Protein AF-A0A352MH77-F1 (afdb_monomer)

Nearest PDB structures (foldseek):
  7n5a-assembly1_B  TM=3.710E-01  e=5.367E+00  Arabidopsis thaliana
  8k7b-assembly1_B  TM=2.952E-01  e=7.601E+00  Homo sapiens

Solvent-accessible surface area (backbone atoms only — not comparable to full-atom values): 8631 Å² total; per-residue (Å²): 115,62,64,72,61,41,53,52,55,46,66,69,45,44,64,57,51,50,54,56,48,50,53,52,51,50,50,52,50,56,57,57,66,46,46,67,63,48,60,75,42,41,71,61,52,51,58,59,52,69,73,52,61,68,69,67,36,51,76,71,70,50,88,51,78,68,49,52,72,33,75,66,31,45,44,54,66,60,47,47,56,52,51,53,54,54,49,49,52,49,51,53,55,52,48,49,53,68,62,49,50,35,66,75,67,68,42,49,65,67,59,63,72,42,103,61,58,72,65,43,56,51,51,36,53,51,50,49,48,52,51,53,54,48,50,52,53,51,52,53,50,52,52,52,53,53,53,55,64,73,72,106

Foldseek 3Di:
DDVVLLVVLLVVCVVVLVVLLVVLLVQLLVLLVCLVVCLVCVVVVVVVVVPDDPVVCVVVVNPDPVCCNQLVNSCCVRSVVCCVVSLVVSLVVSLCCLPCVCVVVVCPVVVVPPPDDPVRSVVSSVVSSVVSSVVSVVSSVVSNVVSSVVSD

Radius of gyration: 21.6 Å; Cα contacts (8 Å, |Δi|>4): 80; chains: 1; bounding box: 46×33×57 Å

Mean predicted aligned error: 9.14 Å

pLDDT: mean 79.32, std 10.33, range [53.94, 92.88]

Secondary structure (DSSP, 8-state):
--HHHHHHHHHHHHHHHHHHHHHHHHHHHHHHHTHHHHHHTHHHHHHHHTTS-HHHHHHTT---HHHHHSHHHHHHHHHHHHHHHHHHHHHHHHHHHHHHHHHHTT-HHHHHTSS--HHHHHHHHHHHHHHHHHHHHHHHHHHHHHHHHHH-

Sequence (152 aa):
MNNNLFAREFRRNTLSLIVWTIILTFLIAATMSVYPTFLGNQSKIMGMLSLIPKEALQFKGISNFSDLLSVLGFYAVNNIIYMLVIGSVYSIVLSSNILLKEEYNKTAEYLLTRPVTRSEIFLSKLAVIAINVFILNLITTIVGFIFIELVK

Structure (mmCIF, N/CA/C/O backbone):
data_AF-A0A352MH77-F1
#
_entry.id   AF-A0A352MH77-F1
#
loop_
_atom_site.group_PDB
_atom_site.id
_atom_site.type_symbol
_atom_site.label_atom_id
_atom_site.label_alt_id
_atom_site.label_comp_id
_atom_site.label_asym_id
_atom_site.label_entity_id
_atom_site.label_seq_id
_atom_site.pdbx_PDB_ins_code
_atom_site.Cartn_x
_atom_site.Cartn_y
_atom_site.Cartn_z
_atom_site.occupancy
_atom_site.B_iso_or_equiv
_atom_site.auth_seq_id
_atom_site.auth_comp_id
_atom_site.auth_asym_id
_atom_site.auth_atom_id
_atom_site.pdbx_PDB_model_num
ATOM 1 N N . MET A 1 1 ? -20.921 -1.023 13.091 1.00 61.25 1 MET A N 1
ATOM 2 C CA . MET A 1 1 ? -19.535 -0.518 12.885 1.00 61.25 1 MET A CA 1
ATOM 3 C C . MET A 1 1 ? -19.435 0.886 13.465 1.00 61.25 1 MET A C 1
ATOM 5 O O . MET A 1 1 ? -20.173 1.765 13.042 1.00 61.25 1 MET A O 1
ATOM 9 N N . ASN A 1 2 ? -18.586 1.100 14.472 1.00 71.94 2 ASN A N 1
ATOM 10 C CA . ASN A 1 2 ? -18.502 2.390 15.1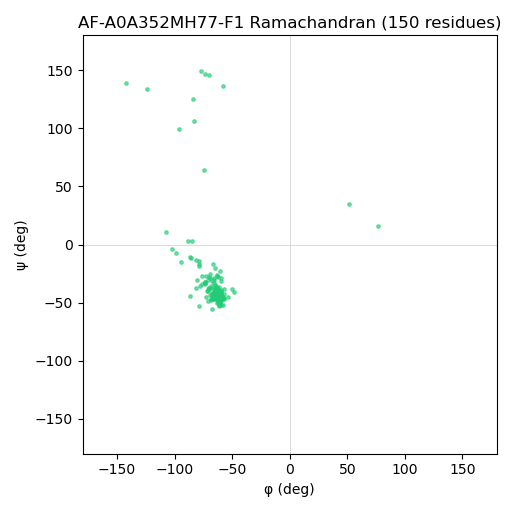61 1.00 71.94 2 ASN A CA 1
ATOM 11 C C . ASN A 1 2 ? -17.606 3.378 14.387 1.00 71.94 2 ASN A C 1
ATOM 13 O O . ASN A 1 2 ? -16.379 3.256 14.402 1.00 71.94 2 ASN A O 1
ATOM 17 N N . ASN A 1 3 ? -18.217 4.370 13.733 1.00 74.75 3 ASN A N 1
ATOM 18 C CA . ASN A 1 3 ? -17.525 5.337 12.868 1.00 74.75 3 ASN A CA 1
ATOM 19 C C . ASN A 1 3 ? -16.448 6.154 13.600 1.00 74.75 3 ASN A C 1
ATOM 21 O O . ASN A 1 3 ? -15.422 6.486 13.009 1.00 74.75 3 ASN A O 1
ATOM 25 N N . ASN A 1 4 ? -16.632 6.433 14.894 1.00 80.38 4 ASN A N 1
ATOM 26 C CA . ASN A 1 4 ? -15.655 7.195 15.677 1.00 80.38 4 ASN A CA 1
ATOM 27 C C . ASN A 1 4 ? -14.365 6.405 15.930 1.00 80.38 4 ASN A C 1
ATOM 29 O O . ASN A 1 4 ? -13.276 6.977 15.904 1.00 80.38 4 ASN A O 1
ATOM 33 N N . LEU A 1 5 ? -14.479 5.092 16.154 1.00 78.50 5 LEU A N 1
ATOM 34 C CA . LEU A 1 5 ? -13.320 4.215 16.327 1.00 78.50 5 LEU A CA 1
ATOM 35 C C . LEU A 1 5 ? -12.562 4.080 15.001 1.00 78.50 5 LEU A C 1
ATOM 37 O O . LEU A 1 5 ? -11.351 4.283 14.956 1.00 78.50 5 LEU A O 1
ATOM 41 N N . PHE A 1 6 ? -13.302 3.840 13.916 1.00 80.06 6 PHE A N 1
ATOM 42 C CA . PHE A 1 6 ? -12.754 3.732 12.567 1.00 80.06 6 PHE A CA 1
ATOM 43 C C . PHE A 1 6 ? -11.991 4.999 12.145 1.00 80.06 6 PHE A C 1
ATOM 45 O O . PHE A 1 6 ? -10.825 4.926 11.759 1.00 80.06 6 PHE A O 1
ATOM 52 N N . ALA A 1 7 ? -12.611 6.177 12.273 1.00 78.19 7 ALA A N 1
ATOM 53 C CA . ALA A 1 7 ? -11.998 7.441 11.871 1.00 78.19 7 ALA A CA 1
ATOM 54 C C . ALA A 1 7 ? -10.746 7.778 12.696 1.00 78.19 7 ALA A C 1
ATOM 56 O O . ALA A 1 7 ? -9.782 8.332 12.163 1.00 78.19 7 ALA A O 1
ATOM 57 N N . ARG A 1 8 ? -10.741 7.435 13.991 1.00 82.69 8 ARG A N 1
ATOM 58 C CA . ARG A 1 8 ? -9.588 7.646 14.873 1.00 82.69 8 ARG A CA 1
ATOM 59 C C . ARG A 1 8 ? -8.407 6.765 14.478 1.00 82.69 8 ARG A C 1
ATOM 61 O O . ARG A 1 8 ? -7.289 7.270 14.395 1.00 82.69 8 ARG A O 1
ATOM 68 N N . GLU A 1 9 ? -8.648 5.479 14.235 1.00 81.31 9 GLU A N 1
ATOM 69 C CA . GLU A 1 9 ? -7.600 4.548 13.804 1.00 81.31 9 GLU A CA 1
ATOM 70 C C . GLU A 1 9 ? -7.057 4.924 12.424 1.00 81.31 9 GLU A C 1
ATOM 72 O O . GLU A 1 9 ? -5.843 4.984 12.231 1.00 81.31 9 GLU A O 1
ATOM 77 N N . PHE A 1 10 ? -7.941 5.293 11.493 1.00 80.69 10 PHE A N 1
ATOM 78 C CA . PHE A 1 10 ? -7.538 5.715 10.157 1.00 80.69 10 PHE A CA 1
ATOM 79 C C . PHE A 1 10 ? -6.649 6.967 10.194 1.00 80.69 10 PHE A C 1
ATOM 81 O O . PHE A 1 10 ? -5.526 6.928 9.697 1.00 80.69 10 PHE A O 1
ATOM 88 N N . ARG A 1 11 ? -7.080 8.050 10.866 1.00 82.56 11 ARG A N 1
ATOM 89 C CA . ARG A 1 11 ? -6.298 9.304 10.983 1.00 82.56 11 ARG A CA 1
ATOM 90 C C . ARG A 1 11 ? -4.942 9.125 11.654 1.00 82.56 11 ARG A C 1
ATOM 92 O O . ARG A 1 11 ? -4.029 9.898 11.400 1.00 82.56 11 ARG A O 1
ATOM 99 N N . ARG A 1 12 ? -4.808 8.150 12.547 1.00 82.31 12 ARG A N 1
ATOM 100 C CA . ARG A 1 12 ? -3.540 7.897 13.234 1.00 82.31 12 ARG A CA 1
ATOM 101 C C . ARG A 1 12 ? -2.534 7.185 12.330 1.00 82.31 12 ARG A C 1
ATOM 103 O O . ARG A 1 12 ? -1.332 7.355 12.515 1.00 82.31 12 ARG A O 1
ATOM 110 N N . ASN A 1 13 ? -3.023 6.423 11.356 1.00 84.69 13 ASN A N 1
ATOM 111 C CA . ASN A 1 13 ? -2.195 5.626 10.460 1.00 84.69 13 ASN A CA 1
ATOM 112 C C . ASN A 1 13 ? -1.958 6.307 9.099 1.00 84.69 13 ASN A C 1
ATOM 114 O O . ASN A 1 13 ? -1.098 5.848 8.347 1.00 84.69 13 ASN A O 1
ATOM 118 N N . THR A 1 14 ? -2.623 7.434 8.807 1.00 81.31 14 THR A N 1
ATOM 119 C CA . THR A 1 14 ? -2.418 8.208 7.566 1.00 81.31 14 THR A CA 1
ATOM 120 C C . THR A 1 14 ? -0.987 8.708 7.404 1.00 81.31 14 THR A C 1
ATOM 122 O O . THR A 1 14 ? -0.454 8.623 6.305 1.00 81.31 14 THR A O 1
ATOM 125 N N . LEU A 1 15 ? -0.329 9.181 8.471 1.00 84.25 15 LEU A N 1
ATOM 126 C CA . LEU A 1 15 ? 1.075 9.613 8.388 1.00 84.25 15 LEU A CA 1
ATOM 127 C C . LEU A 1 15 ? 1.994 8.464 7.974 1.00 84.25 15 LEU A C 1
ATOM 129 O O . LEU A 1 15 ? 2.868 8.644 7.131 1.00 84.25 15 LEU A O 1
ATOM 133 N N . SER A 1 16 ? 1.761 7.270 8.525 1.00 87.75 16 SER A N 1
ATOM 134 C CA . SER A 1 16 ? 2.500 6.079 8.115 1.00 87.75 16 SER A CA 1
ATOM 135 C C . SER A 1 16 ? 2.229 5.769 6.643 1.00 87.75 16 SER A C 1
ATOM 137 O O . SER A 1 16 ? 3.178 5.647 5.876 1.00 87.75 16 SER A O 1
ATOM 139 N N . LEU A 1 17 ? 0.958 5.734 6.222 1.00 87.75 17 LEU A N 1
ATOM 140 C CA . LEU A 1 17 ? 0.588 5.500 4.823 1.00 87.75 17 LEU A CA 1
ATOM 141 C C . LEU A 1 17 ? 1.291 6.478 3.873 1.00 87.75 17 LEU A C 1
ATOM 143 O O . LEU A 1 17 ? 1.843 6.040 2.867 1.00 87.75 17 LEU A O 1
ATOM 147 N N . ILE A 1 18 ? 1.325 7.772 4.200 1.00 89.19 18 ILE A N 1
ATOM 148 C CA . ILE A 1 18 ? 1.982 8.802 3.383 1.00 89.19 18 ILE A CA 1
ATOM 149 C C . ILE A 1 18 ? 3.475 8.502 3.229 1.00 89.19 18 ILE A C 1
ATOM 151 O O . ILE A 1 18 ? 3.971 8.474 2.106 1.00 89.19 18 ILE A O 1
ATOM 155 N N . VAL A 1 19 ? 4.181 8.220 4.328 1.00 91.50 19 VAL A N 1
ATOM 156 C CA . VAL A 1 19 ? 5.621 7.913 4.289 1.00 91.50 19 VAL A CA 1
ATOM 157 C C . VAL A 1 19 ? 5.899 6.689 3.414 1.00 91.50 19 VAL A C 1
ATOM 159 O O . VAL A 1 19 ? 6.741 6.752 2.520 1.00 91.50 19 VAL A O 1
ATOM 162 N N . TRP A 1 20 ? 5.158 5.596 3.610 1.00 90.81 20 TRP A N 1
ATOM 163 C CA . TRP A 1 20 ? 5.332 4.374 2.816 1.00 90.81 20 TRP A CA 1
ATOM 164 C C . TRP A 1 20 ? 4.997 4.581 1.336 1.00 90.81 20 TRP A C 1
ATOM 166 O O . TRP A 1 20 ? 5.697 4.069 0.463 1.00 90.81 20 TRP A O 1
ATOM 176 N N . THR A 1 21 ? 3.974 5.383 1.046 1.00 89.25 21 THR A N 1
ATOM 177 C CA . THR A 1 21 ? 3.585 5.730 -0.325 1.00 89.25 21 THR A CA 1
ATOM 178 C C . THR A 1 21 ? 4.662 6.565 -1.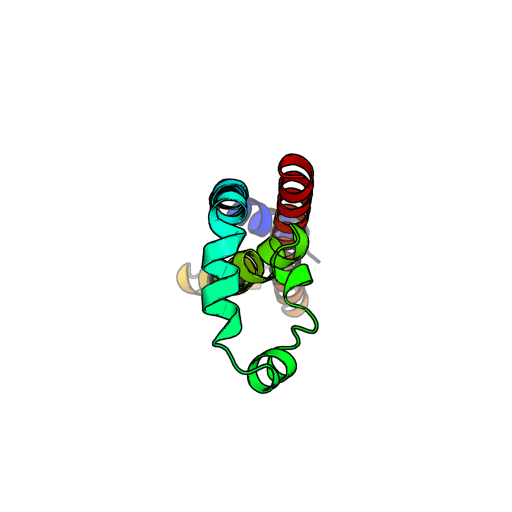017 1.00 89.25 21 THR A C 1
ATOM 180 O O . THR A 1 21 ? 4.982 6.302 -2.176 1.00 89.25 21 THR A O 1
ATOM 183 N N . ILE A 1 22 ? 5.264 7.533 -0.317 1.00 92.06 22 ILE A N 1
ATOM 184 C CA . ILE A 1 22 ? 6.365 8.352 -0.845 1.00 92.06 22 ILE A CA 1
ATOM 185 C C . ILE A 1 22 ? 7.579 7.475 -1.164 1.00 92.06 22 ILE A C 1
ATOM 187 O O . ILE A 1 22 ? 8.142 7.597 -2.248 1.00 92.06 22 ILE A O 1
ATOM 191 N N . ILE A 1 23 ? 7.950 6.560 -0.262 1.00 91.75 23 ILE A N 1
ATOM 192 C CA . ILE A 1 23 ? 9.082 5.642 -0.467 1.00 91.75 23 ILE A CA 1
ATOM 193 C C . ILE A 1 23 ? 8.857 4.767 -1.706 1.00 91.75 23 ILE A C 1
ATOM 195 O O . ILE A 1 23 ? 9.739 4.663 -2.557 1.00 91.75 23 ILE A O 1
ATOM 199 N N . LEU A 1 24 ? 7.669 4.168 -1.840 1.00 89.00 24 LEU A N 1
ATOM 200 C CA . LEU A 1 24 ? 7.326 3.340 -3.000 1.00 89.00 24 LEU A CA 1
ATOM 201 C C . LEU A 1 24 ? 7.315 4.147 -4.300 1.00 89.00 24 LEU A C 1
ATOM 203 O O . LEU A 1 24 ? 7.868 3.705 -5.302 1.00 89.00 24 LEU A O 1
ATOM 207 N N . THR A 1 25 ? 6.740 5.347 -4.272 1.00 88.88 25 THR A N 1
ATOM 208 C CA . THR A 1 25 ? 6.710 6.255 -5.427 1.00 88.88 25 THR A CA 1
ATOM 209 C C . THR A 1 25 ? 8.120 6.627 -5.871 1.00 88.88 25 THR A C 1
ATOM 211 O O . THR A 1 25 ? 8.427 6.578 -7.060 1.00 88.88 25 THR A O 1
ATOM 214 N N . PHE A 1 26 ? 8.999 6.945 -4.920 1.00 90.50 26 PHE A N 1
ATOM 215 C CA . PHE A 1 26 ? 10.395 7.260 -5.197 1.00 90.50 26 PHE A CA 1
ATOM 216 C C . PHE A 1 26 ? 11.141 6.076 -5.825 1.00 90.50 26 PHE A C 1
ATOM 218 O O . PHE A 1 26 ? 11.879 6.262 -6.789 1.00 90.50 26 PHE A O 1
ATOM 225 N N . LEU A 1 27 ? 10.922 4.852 -5.336 1.00 88.69 27 LEU A N 1
ATOM 226 C CA . LEU A 1 27 ? 11.534 3.651 -5.912 1.00 88.69 27 LEU A CA 1
ATOM 227 C C . LEU A 1 27 ? 11.034 3.362 -7.333 1.00 88.69 27 LEU A C 1
ATOM 229 O O . LEU A 1 27 ? 11.838 3.038 -8.210 1.00 88.69 27 LEU A O 1
ATOM 233 N N . ILE A 1 28 ? 9.733 3.532 -7.587 1.00 86.62 28 ILE A N 1
ATOM 234 C CA . ILE A 1 28 ? 9.169 3.402 -8.938 1.00 86.62 28 ILE A CA 1
ATOM 235 C C . ILE A 1 28 ? 9.810 4.432 -9.875 1.00 86.62 28 ILE A C 1
ATOM 237 O O . ILE A 1 28 ? 10.277 4.076 -10.956 1.00 86.62 28 ILE A O 1
ATOM 241 N N . ALA A 1 29 ? 9.911 5.687 -9.437 1.00 86.62 29 ALA A N 1
ATOM 242 C CA . ALA A 1 29 ? 10.540 6.753 -10.210 1.00 86.62 29 ALA A CA 1
ATOM 243 C C . ALA A 1 29 ? 12.020 6.461 -10.511 1.00 86.62 29 ALA A C 1
ATOM 245 O O . ALA A 1 29 ? 12.464 6.582 -11.652 1.00 86.62 29 ALA A O 1
ATOM 246 N N . ALA A 1 30 ? 12.782 6.039 -9.498 1.00 86.69 30 ALA A N 1
ATOM 247 C CA . ALA A 1 30 ? 14.204 5.746 -9.628 1.00 86.69 30 ALA A CA 1
ATOM 248 C C . ALA A 1 30 ? 14.463 4.596 -10.610 1.00 86.69 30 ALA A C 1
ATOM 250 O O . ALA A 1 30 ? 15.339 4.703 -11.464 1.00 86.69 30 ALA A O 1
ATOM 251 N N . THR A 1 31 ? 13.681 3.515 -10.533 1.00 83.31 31 THR A N 1
ATOM 252 C CA . THR A 1 31 ? 13.828 2.373 -11.450 1.00 83.31 31 THR A CA 1
ATOM 253 C C . THR A 1 31 ? 13.436 2.740 -12.879 1.00 83.31 31 THR A C 1
ATOM 255 O O . THR A 1 31 ? 14.155 2.396 -13.816 1.00 83.31 31 THR A O 1
ATOM 258 N N . MET A 1 32 ? 1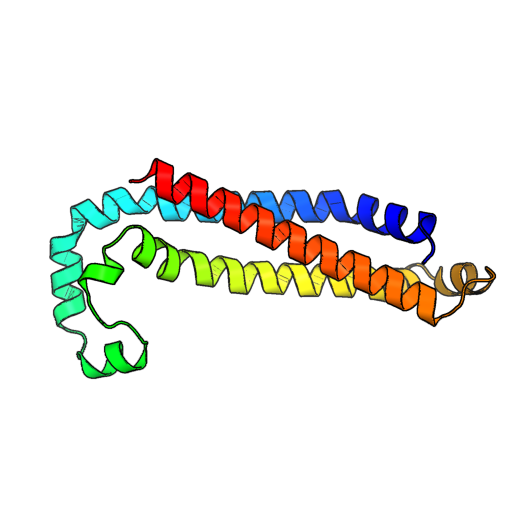2.346 3.489 -13.061 1.00 82.19 32 MET A N 1
ATOM 259 C CA . MET A 1 32 ? 11.900 3.964 -14.375 1.00 82.19 32 MET A CA 1
ATOM 260 C C . MET A 1 32 ? 12.891 4.953 -15.003 1.00 82.19 32 MET A C 1
ATOM 262 O O . MET A 1 32 ? 13.115 4.908 -16.208 1.00 82.19 32 MET A O 1
ATOM 266 N N . SER A 1 33 ? 13.581 5.773 -14.205 1.00 83.62 33 SER A N 1
ATOM 267 C CA . SER A 1 33 ? 14.639 6.666 -14.699 1.00 83.62 33 SER A CA 1
ATOM 268 C C . SER A 1 33 ? 15.856 5.925 -15.272 1.00 83.62 33 SER A C 1
ATOM 270 O O . SER A 1 33 ? 16.628 6.524 -16.018 1.00 83.62 33 SER A O 1
ATOM 272 N N . VAL A 1 34 ? 16.053 4.647 -14.930 1.00 81.62 34 VAL A N 1
ATOM 273 C CA . VAL A 1 34 ? 17.134 3.800 -15.471 1.00 81.62 34 VAL A CA 1
ATOM 274 C C . VAL A 1 34 ? 16.724 3.147 -16.801 1.00 81.62 34 VAL A C 1
ATOM 276 O O . VAL A 1 34 ? 17.561 2.634 -17.538 1.00 81.62 34 VAL A O 1
ATOM 279 N N . TYR A 1 35 ? 15.448 3.200 -17.178 1.00 79.88 35 TYR A N 1
ATOM 280 C CA . TYR A 1 35 ? 14.979 2.603 -18.427 1.00 79.88 35 TYR A CA 1
ATOM 281 C C . TYR A 1 35 ? 15.651 3.169 -19.703 1.00 79.88 35 TYR A C 1
ATOM 283 O O . TYR A 1 35 ? 16.061 2.375 -20.553 1.00 79.88 35 TYR A O 1
ATOM 291 N N . PRO A 1 36 ? 15.876 4.492 -19.862 1.00 76.44 36 PRO A N 1
ATOM 292 C CA . PRO A 1 36 ? 16.545 5.030 -21.052 1.00 76.44 36 PRO A CA 1
ATOM 293 C C . PRO A 1 36 ? 17.990 4.535 -21.210 1.00 76.44 36 PRO A C 1
ATOM 295 O O . PRO A 1 36 ? 18.443 4.244 -22.319 1.00 76.44 36 PRO A O 1
ATOM 298 N N . THR A 1 37 ? 18.725 4.387 -20.102 1.00 77.62 37 THR A N 1
ATOM 299 C CA . THR A 1 37 ? 20.093 3.843 -20.124 1.00 77.62 37 THR A CA 1
ATOM 300 C C . THR A 1 37 ? 20.105 2.339 -20.396 1.00 77.62 37 THR A C 1
ATOM 302 O O . THR A 1 37 ? 21.066 1.828 -20.979 1.00 77.62 37 THR A O 1
ATOM 305 N N . PHE A 1 38 ? 19.030 1.633 -20.037 1.00 73.69 38 PHE A N 1
ATOM 306 C CA . PHE A 1 38 ? 18.819 0.231 -20.385 1.00 73.69 38 PHE A CA 1
ATOM 307 C C . PHE A 1 38 ? 18.602 0.046 -21.896 1.00 73.69 38 PHE A C 1
ATOM 309 O O . PHE A 1 38 ? 19.263 -0.800 -22.500 1.00 73.69 38 PHE A O 1
ATOM 316 N N . LEU A 1 39 ? 17.781 0.894 -22.532 1.00 73.25 39 LEU A N 1
ATOM 317 C CA . LEU A 1 39 ? 17.602 0.901 -23.992 1.00 73.25 39 LEU A CA 1
ATOM 318 C C . LEU A 1 39 ? 18.909 1.200 -24.741 1.00 73.25 39 LEU A C 1
ATOM 320 O O . LEU A 1 39 ? 19.251 0.498 -25.691 1.00 73.25 39 LEU A O 1
ATOM 324 N N . GLY A 1 40 ? 19.698 2.174 -24.275 1.00 71.62 40 GLY A N 1
ATOM 325 C CA . GLY A 1 40 ? 20.998 2.499 -24.879 1.00 71.62 40 GLY A CA 1
ATOM 326 C C . GLY A 1 40 ? 22.015 1.345 -24.858 1.00 71.62 40 GLY A C 1
ATOM 327 O O . GLY A 1 40 ? 22.919 1.301 -25.689 1.00 71.62 40 GLY A O 1
ATOM 328 N N . ASN A 1 41 ? 21.855 0.382 -23.944 1.00 73.62 41 ASN A N 1
ATOM 329 C CA . ASN A 1 41 ? 22.718 -0.796 -23.804 1.00 73.62 41 ASN A CA 1
ATOM 330 C C . ASN A 1 41 ? 22.060 -2.105 -24.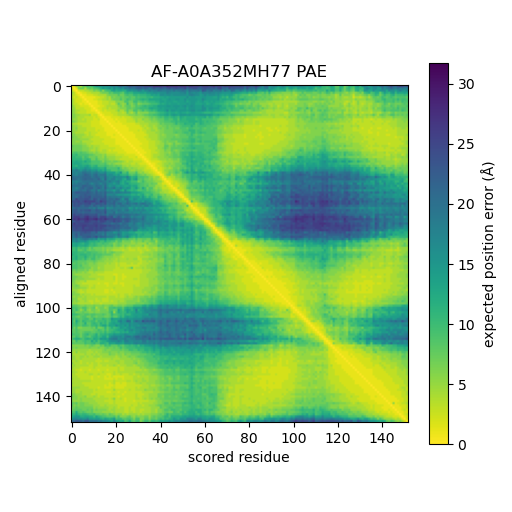278 1.00 73.62 41 ASN A C 1
ATOM 332 O O . ASN A 1 41 ? 22.610 -3.188 -24.044 1.00 73.62 41 ASN A O 1
ATOM 336 N N . GLN A 1 42 ? 20.912 -2.026 -24.957 1.00 67.69 42 GLN A N 1
ATOM 337 C CA . GLN A 1 42 ? 20.104 -3.175 -25.376 1.00 67.69 42 GLN A CA 1
ATOM 338 C C . GLN A 1 42 ? 20.915 -4.253 -26.112 1.00 67.69 42 GLN A C 1
ATOM 340 O O . GLN A 1 42 ? 20.705 -5.441 -25.878 1.00 67.69 42 GLN A O 1
ATOM 345 N N . SER A 1 43 ? 21.876 -3.865 -26.955 1.00 63.34 43 SER A N 1
ATOM 346 C CA . SER A 1 43 ? 22.717 -4.796 -27.723 1.00 63.34 43 SER A CA 1
ATOM 347 C C . SER A 1 43 ? 23.621 -5.669 -26.842 1.00 63.34 43 SER A C 1
ATOM 349 O O . SER A 1 43 ? 23.744 -6.870 -27.080 1.00 63.34 43 SER A O 1
ATOM 351 N N . LYS A 1 44 ? 24.207 -5.102 -25.780 1.00 66.62 44 LYS A N 1
ATOM 352 C CA . LYS A 1 44 ? 25.027 -5.849 -24.809 1.00 66.62 44 LYS A CA 1
ATOM 353 C C . LYS A 1 44 ? 24.167 -6.761 -23.938 1.00 66.62 44 LYS A C 1
ATOM 355 O O . LYS A 1 44 ? 24.545 -7.902 -23.680 1.00 66.62 44 LYS A O 1
ATOM 360 N N . ILE A 1 45 ? 22.995 -6.274 -23.529 1.00 67.00 45 ILE A N 1
ATOM 361 C CA . ILE A 1 45 ? 22.045 -7.026 -22.702 1.00 67.00 45 ILE A CA 1
ATOM 362 C C . ILE A 1 45 ? 21.484 -8.219 -23.481 1.00 67.00 45 ILE A C 1
ATOM 364 O O . ILE A 1 45 ? 21.483 -9.328 -22.956 1.00 67.00 45 ILE A O 1
ATOM 368 N N . MET A 1 46 ? 21.088 -8.032 -24.746 1.00 64.94 46 MET A N 1
ATOM 369 C CA . MET A 1 46 ? 20.674 -9.132 -25.626 1.00 64.94 46 MET A CA 1
ATOM 370 C C . MET A 1 46 ? 21.791 -10.166 -25.817 1.00 64.94 46 MET A C 1
ATOM 372 O O . MET A 1 46 ? 21.513 -11.363 -25.787 1.00 64.94 46 MET A O 1
ATOM 376 N N . GLY A 1 47 ? 23.050 -9.728 -25.942 1.00 66.19 47 GLY A N 1
ATOM 377 C CA . GLY A 1 47 ? 24.207 -10.626 -26.004 1.00 66.19 47 GLY A CA 1
ATOM 378 C C . GLY A 1 47 ? 24.339 -11.512 -24.760 1.00 66.19 47 GLY A C 1
ATOM 379 O O . GLY A 1 47 ? 24.498 -12.722 -24.884 1.00 66.19 47 GLY A O 1
ATOM 380 N N . MET A 1 48 ? 24.181 -10.949 -23.560 1.00 64.88 48 MET A N 1
ATOM 381 C CA . MET A 1 48 ? 24.207 -11.724 -22.310 1.00 64.88 48 MET A CA 1
ATOM 382 C C . MET A 1 48 ? 22.979 -12.629 -22.147 1.00 64.88 48 MET A C 1
ATOM 384 O O . MET A 1 48 ? 23.101 -13.761 -21.688 1.00 64.88 48 MET A O 1
ATOM 388 N N . LEU A 1 49 ? 21.797 -12.152 -22.543 1.00 64.12 49 LEU A N 1
ATOM 389 C CA . LEU A 1 49 ? 20.550 -12.915 -22.462 1.00 64.12 49 LEU A CA 1
ATOM 390 C C . LEU A 1 49 ? 20.521 -14.091 -23.448 1.00 64.12 49 LEU A C 1
ATOM 392 O O . LEU A 1 49 ? 19.916 -15.114 -23.143 1.00 64.12 49 LEU A O 1
ATOM 396 N N . SER A 1 50 ? 21.222 -13.991 -24.581 1.00 64.62 50 SER A N 1
ATOM 397 C CA . SER A 1 50 ? 21.359 -15.087 -25.550 1.00 64.62 50 SER A CA 1
ATOM 398 C C . SER A 1 50 ? 22.150 -16.295 -25.027 1.00 64.62 50 SER A C 1
ATOM 400 O O . SER A 1 50 ? 22.034 -17.383 -25.584 1.00 64.62 50 SER A O 1
ATOM 402 N N . LEU A 1 51 ? 22.906 -16.125 -23.933 1.00 67.62 51 LEU A N 1
ATOM 403 C CA . LEU A 1 51 ? 23.607 -17.209 -23.235 1.00 67.62 51 LEU A CA 1
ATOM 404 C C . LEU A 1 51 ? 22.688 -17.985 -22.276 1.00 67.62 51 LEU A C 1
ATOM 406 O O . LEU A 1 51 ? 23.071 -19.049 -21.793 1.00 67.62 51 LEU A O 1
ATOM 410 N N . ILE A 1 52 ? 21.494 -17.460 -21.974 1.00 67.12 52 ILE A N 1
ATOM 411 C CA . ILE A 1 52 ? 20.527 -18.116 -21.093 1.00 67.12 52 ILE A CA 1
ATOM 412 C C . ILE A 1 52 ? 19.719 -19.132 -21.921 1.00 67.12 52 ILE A C 1
ATOM 414 O O . ILE A 1 52 ? 19.104 -18.742 -22.918 1.00 67.12 52 ILE A O 1
ATOM 418 N N . PRO A 1 53 ? 19.673 -20.419 -21.519 1.00 66.19 53 PRO A N 1
ATOM 419 C CA . PRO A 1 53 ? 18.893 -21.437 -22.216 1.00 66.19 53 PRO A CA 1
ATOM 420 C C . PRO A 1 53 ? 17.414 -21.049 -22.282 1.00 66.19 53 PRO A C 1
ATOM 422 O O . PRO A 1 53 ? 16.824 -20.605 -21.290 1.00 66.19 53 PRO A O 1
ATOM 425 N N . LYS A 1 54 ? 16.794 -21.233 -23.450 1.00 63.81 54 LYS A N 1
ATOM 426 C CA . LYS A 1 54 ? 15.391 -20.857 -23.689 1.00 63.81 54 LYS A CA 1
ATOM 427 C C . LYS A 1 54 ? 14.434 -21.635 -22.778 1.00 63.81 54 LYS A C 1
ATOM 429 O O . LYS A 1 54 ? 13.389 -21.109 -22.403 1.00 63.81 54 LYS A O 1
ATOM 434 N N . GLU A 1 55 ? 14.817 -22.841 -22.363 1.00 61.09 55 GLU A N 1
ATOM 435 C CA . GLU A 1 55 ? 14.037 -23.715 -21.483 1.00 61.09 55 GLU A CA 1
ATOM 436 C C . GLU A 1 55 ? 13.879 -23.123 -20.071 1.00 61.09 55 GLU A C 1
ATOM 438 O O . GLU A 1 55 ? 12.801 -23.187 -19.480 1.00 61.09 55 GLU A O 1
ATOM 443 N N . ALA A 1 56 ? 14.921 -22.469 -19.546 1.00 63.31 56 ALA A N 1
ATOM 444 C CA . ALA A 1 56 ? 14.879 -21.830 -18.227 1.00 63.31 56 ALA A CA 1
ATOM 445 C C . ALA A 1 56 ? 13.978 -20.580 -18.206 1.00 63.31 56 ALA A C 1
ATOM 447 O O . ALA A 1 56 ? 13.402 -20.229 -17.175 1.00 63.31 56 ALA A O 1
ATOM 448 N N . LEU A 1 57 ? 13.837 -19.908 -19.349 1.00 59.97 57 LEU A N 1
ATOM 449 C CA . LEU A 1 57 ? 13.026 -18.697 -19.500 1.00 59.97 57 LEU A CA 1
ATOM 450 C C . LEU A 1 57 ? 11.541 -19.012 -19.674 1.00 59.97 57 LEU A C 1
ATOM 452 O O . LEU A 1 57 ? 10.699 -18.326 -19.090 1.00 59.97 57 LEU A O 1
ATOM 456 N N . GLN A 1 58 ? 11.224 -20.092 -20.393 1.00 60.75 58 GLN A N 1
ATOM 457 C CA . GLN A 1 58 ? 9.856 -20.599 -20.501 1.00 60.75 58 GLN A CA 1
ATOM 458 C C . GLN A 1 58 ? 9.313 -21.055 -19.142 1.00 60.75 58 GLN A C 1
ATOM 460 O O . GLN A 1 58 ? 8.163 -20.768 -18.821 1.00 60.75 58 GLN A O 1
ATOM 465 N N . PHE A 1 59 ? 10.154 -21.658 -18.292 1.00 59.31 59 PHE A N 1
ATOM 466 C CA . PHE A 1 59 ? 9.775 -22.006 -16.917 1.00 59.31 59 PHE A CA 1
ATOM 467 C C . PHE A 1 59 ? 9.442 -20.773 -16.055 1.00 59.31 59 PHE A C 1
ATOM 469 O O . PHE A 1 59 ? 8.633 -20.847 -15.134 1.00 59.31 59 PHE A O 1
ATOM 476 N N . LYS A 1 60 ? 10.032 -19.614 -16.377 1.00 58.38 60 LYS A N 1
ATOM 477 C CA . LYS A 1 60 ? 9.778 -18.329 -15.710 1.00 58.38 60 LYS A CA 1
ATOM 478 C C . LYS A 1 60 ? 8.607 -17.541 -16.325 1.00 58.38 60 LYS A C 1
ATOM 480 O O . LYS A 1 60 ? 8.345 -16.424 -15.886 1.00 58.38 60 LYS A O 1
ATOM 485 N N . GLY A 1 61 ? 7.922 -18.100 -17.330 1.00 58.84 61 GLY A N 1
ATOM 486 C CA . GLY A 1 61 ? 6.776 -17.478 -18.004 1.00 58.84 61 GLY A CA 1
ATOM 487 C C . GLY A 1 61 ? 7.135 -16.366 -18.995 1.00 58.84 61 GLY A C 1
ATOM 488 O O . GLY A 1 61 ? 6.268 -15.583 -19.370 1.00 58.84 61 GLY A O 1
ATOM 489 N N . ILE A 1 62 ? 8.400 -16.269 -19.417 1.00 60.78 62 ILE A N 1
ATOM 490 C CA . ILE A 1 62 ? 8.865 -15.244 -20.358 1.00 60.78 62 ILE A CA 1
ATOM 491 C C . ILE A 1 62 ? 8.863 -15.859 -21.760 1.00 60.78 62 ILE A C 1
ATOM 493 O O . ILE A 1 62 ? 9.774 -16.601 -22.125 1.00 60.78 62 ILE A O 1
ATOM 497 N N . SER A 1 63 ? 7.819 -15.576 -22.540 1.00 55.59 63 SER A N 1
ATOM 498 C CA . SER A 1 63 ? 7.620 -16.133 -23.885 1.00 55.59 63 SER A CA 1
ATOM 499 C C . SER A 1 63 ? 8.545 -15.525 -24.943 1.00 55.59 63 SER A C 1
ATOM 501 O O . SER A 1 63 ? 8.976 -16.250 -25.835 1.00 55.59 63 SER A O 1
ATOM 503 N N . ASN A 1 64 ? 8.902 -14.236 -24.838 1.00 56.19 64 ASN A N 1
ATOM 504 C CA . ASN A 1 64 ? 9.782 -13.556 -25.795 1.00 56.19 64 ASN A CA 1
ATOM 505 C C . ASN A 1 64 ? 10.741 -12.563 -25.116 1.00 56.19 64 ASN A C 1
ATOM 507 O O . ASN A 1 64 ? 10.348 -11.777 -24.256 1.00 56.19 64 ASN A O 1
ATOM 511 N N . PHE A 1 65 ? 11.999 -12.524 -25.569 1.00 54.44 65 PHE A N 1
ATOM 512 C CA . PHE A 1 65 ? 12.993 -11.528 -25.132 1.00 54.44 65 PHE A CA 1
ATOM 513 C C . PHE A 1 65 ?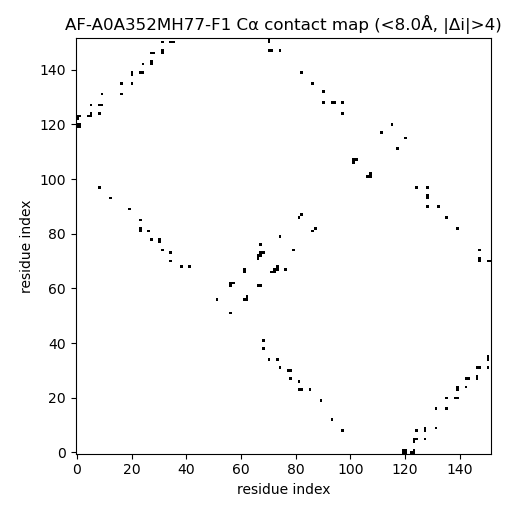 12.613 -10.084 -25.493 1.00 54.44 65 PHE A C 1
ATOM 515 O O . PHE A 1 65 ? 13.023 -9.149 -24.810 1.00 54.44 65 PHE A O 1
ATOM 522 N N . SER A 1 66 ? 11.821 -9.898 -26.551 1.00 53.94 66 SER A N 1
ATOM 523 C CA . SER A 1 66 ? 11.287 -8.596 -26.959 1.00 53.94 66 SER A CA 1
ATOM 524 C C . SER A 1 66 ? 10.318 -8.012 -25.931 1.00 53.94 66 SER A C 1
ATOM 526 O O . SER A 1 66 ? 10.275 -6.795 -25.776 1.00 53.94 66 SER A O 1
ATOM 528 N N . ASP A 1 67 ? 9.599 -8.856 -25.185 1.00 58.56 67 ASP A N 1
ATOM 529 C CA . ASP A 1 67 ? 8.652 -8.387 -24.170 1.00 58.56 67 ASP A CA 1
ATOM 530 C C . ASP A 1 67 ? 9.378 -7.843 -22.937 1.00 58.56 67 ASP A C 1
ATOM 532 O O . ASP A 1 67 ? 8.928 -6.861 -22.358 1.00 58.56 67 ASP A O 1
ATOM 536 N N . LEU A 1 68 ? 10.548 -8.393 -22.585 1.00 59.47 68 LEU A N 1
ATOM 537 C CA . LEU A 1 68 ? 11.405 -7.863 -21.512 1.00 59.47 68 LEU A CA 1
ATOM 538 C C . LEU A 1 68 ? 11.990 -6.481 -21.831 1.00 59.47 68 LEU A C 1
ATOM 540 O O . LEU A 1 68 ? 12.285 -5.715 -20.916 1.00 59.47 68 LEU A O 1
ATOM 544 N N . LEU A 1 69 ? 12.183 -6.187 -23.117 1.00 62.12 69 LEU A N 1
ATOM 545 C CA . LEU A 1 69 ? 12.697 -4.906 -23.606 1.00 62.12 69 LEU A CA 1
ATOM 546 C C . LEU A 1 69 ? 11.593 -3.865 -23.812 1.00 62.12 69 LEU A C 1
ATOM 548 O O . LEU A 1 69 ? 11.895 -2.694 -24.016 1.00 62.12 69 LEU A O 1
ATOM 552 N N . SER A 1 70 ? 10.327 -4.277 -23.749 1.00 70.12 70 SER A N 1
ATOM 553 C CA . SER A 1 70 ? 9.199 -3.355 -23.720 1.00 70.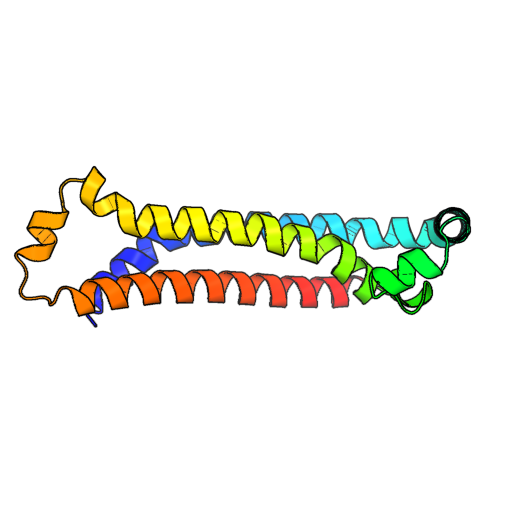12 70 SER A CA 1
ATOM 554 C C . SER A 1 70 ? 9.156 -2.616 -22.381 1.00 70.12 70 SER A C 1
ATOM 556 O O . SER A 1 70 ? 9.442 -3.200 -21.332 1.00 70.12 70 SER A O 1
ATOM 558 N N . VAL A 1 71 ? 8.718 -1.353 -22.401 1.00 71.69 71 VAL A N 1
ATOM 559 C CA . VAL A 1 71 ? 8.514 -0.512 -21.202 1.00 71.6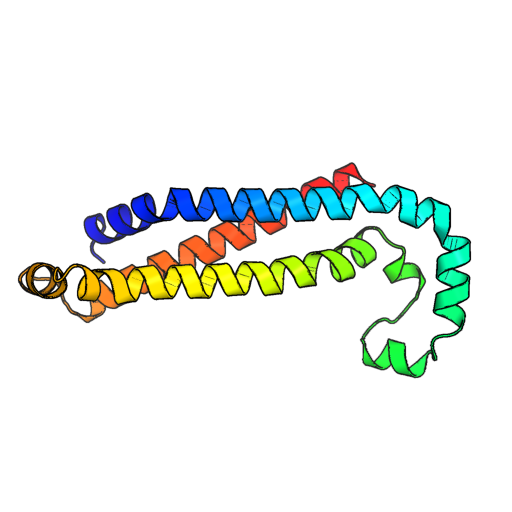9 71 VAL A CA 1
ATOM 560 C C . VAL A 1 71 ? 7.723 -1.276 -20.134 1.00 71.69 71 VAL A C 1
ATOM 562 O O . VAL A 1 71 ? 8.059 -1.253 -18.949 1.00 71.69 71 VAL A O 1
ATOM 565 N N . LEU A 1 72 ? 6.699 -2.020 -20.567 1.00 75.75 72 LEU A N 1
ATOM 566 C CA . LEU A 1 72 ? 5.834 -2.793 -19.681 1.00 75.75 72 LEU A CA 1
ATOM 567 C C . LEU A 1 72 ? 6.551 -4.007 -19.070 1.00 75.75 72 LEU A C 1
ATOM 569 O O . LEU A 1 72 ? 6.338 -4.309 -17.899 1.00 75.75 72 LEU A O 1
ATOM 573 N N . GLY A 1 73 ? 7.417 -4.685 -19.827 1.00 73.38 73 GLY A N 1
ATOM 574 C CA . GLY A 1 73 ? 8.183 -5.825 -19.323 1.00 73.38 73 GLY A CA 1
ATOM 575 C C . GLY A 1 73 ? 9.278 -5.405 -18.352 1.00 73.38 73 GLY A C 1
ATOM 576 O O . GLY A 1 73 ? 9.438 -6.030 -17.303 1.00 73.38 73 GLY A O 1
ATOM 577 N N . PHE A 1 74 ? 9.967 -4.297 -18.632 1.00 75.81 74 PHE A N 1
ATOM 578 C CA . PHE A 1 74 ? 10.926 -3.725 -17.689 1.00 75.81 74 PHE A CA 1
ATOM 579 C C . PHE A 1 74 ? 10.243 -3.281 -16.388 1.00 75.81 74 PHE A C 1
ATOM 581 O O . PHE A 1 74 ? 10.762 -3.557 -15.300 1.00 75.81 74 PHE A O 1
ATOM 588 N N . TYR A 1 75 ? 9.063 -2.651 -16.485 1.00 80.00 75 TYR A N 1
ATOM 589 C CA . TYR A 1 75 ? 8.240 -2.318 -15.322 1.00 80.00 75 TYR A CA 1
ATOM 590 C C . TYR A 1 75 ? 7.842 -3.576 -14.544 1.00 80.00 75 TYR A C 1
ATOM 592 O O . TYR A 1 75 ? 8.092 -3.649 -13.344 1.00 80.00 75 TYR A O 1
ATOM 600 N N . ALA A 1 76 ? 7.281 -4.585 -15.213 1.00 78.69 76 ALA A N 1
ATOM 601 C CA . ALA A 1 76 ? 6.806 -5.803 -14.566 1.00 78.69 76 ALA A CA 1
ATOM 602 C C . ALA A 1 76 ? 7.932 -6.555 -13.844 1.00 78.69 76 ALA A C 1
ATOM 604 O O . ALA A 1 76 ? 7.738 -7.009 -12.725 1.00 78.69 76 ALA A O 1
ATOM 605 N N . VAL A 1 77 ? 9.125 -6.656 -14.432 1.00 76.75 77 VAL A N 1
ATOM 606 C CA . VAL A 1 77 ? 10.231 -7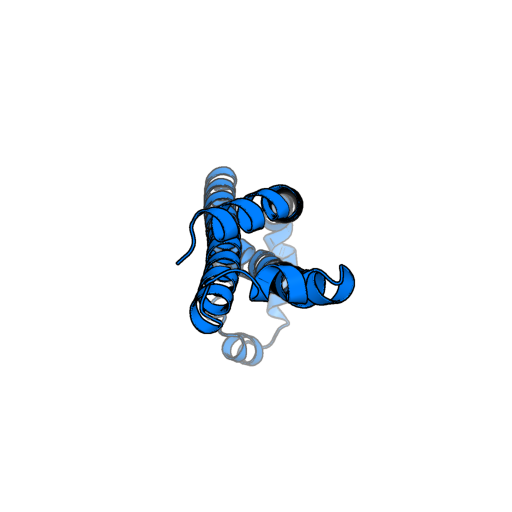.394 -13.806 1.00 76.75 77 VAL A CA 1
ATOM 607 C C . VAL A 1 77 ? 10.824 -6.641 -12.618 1.00 76.75 77 VAL A C 1
ATOM 609 O O . VAL A 1 77 ? 11.063 -7.245 -11.573 1.00 76.75 77 VAL A O 1
ATOM 612 N N . ASN A 1 78 ? 11.062 -5.335 -12.758 1.00 78.50 78 ASN A N 1
ATOM 613 C CA . ASN A 1 78 ? 11.763 -4.575 -11.725 1.00 78.50 78 ASN A CA 1
ATOM 614 C C . ASN A 1 78 ? 10.815 -4.051 -10.640 1.00 78.50 78 ASN A C 1
ATOM 616 O O . ASN A 1 78 ? 11.120 -4.174 -9.460 1.00 78.50 78 ASN A O 1
ATOM 620 N N . ASN A 1 79 ? 9.652 -3.500 -10.999 1.00 81.38 79 ASN A N 1
ATOM 621 C CA . ASN A 1 79 ? 8.776 -2.839 -10.027 1.00 81.38 79 ASN A CA 1
ATOM 622 C C . ASN A 1 79 ? 7.905 -3.800 -9.213 1.00 81.38 79 ASN A C 1
ATOM 624 O O . ASN A 1 79 ? 7.653 -3.518 -8.039 1.00 81.38 79 ASN A O 1
ATOM 628 N N . ILE A 1 80 ? 7.499 -4.951 -9.767 1.00 82.44 80 ILE A N 1
ATOM 629 C CA . ILE A 1 80 ? 6.688 -5.929 -9.017 1.00 82.44 80 ILE A CA 1
ATOM 630 C C . ILE A 1 80 ? 7.421 -6.410 -7.769 1.00 82.44 80 ILE A C 1
ATOM 632 O O . ILE A 1 80 ? 6.796 -6.541 -6.719 1.00 82.44 80 ILE A O 1
ATOM 636 N N . ILE A 1 81 ? 8.735 -6.644 -7.844 1.00 83.75 81 ILE A N 1
ATOM 637 C CA . ILE A 1 81 ? 9.477 -7.186 -6.702 1.00 83.75 81 ILE A CA 1
ATOM 638 C C . ILE A 1 81 ? 9.495 -6.196 -5.532 1.00 83.75 81 ILE A C 1
ATOM 640 O O . ILE A 1 81 ? 9.275 -6.586 -4.386 1.00 83.75 81 ILE A O 1
ATOM 644 N N . TYR A 1 82 ? 9.669 -4.903 -5.819 1.00 83.25 82 TYR A N 1
ATOM 645 C CA . TYR A 1 82 ? 9.654 -3.857 -4.800 1.00 83.25 82 TYR A CA 1
ATOM 646 C C . TYR A 1 82 ? 8.255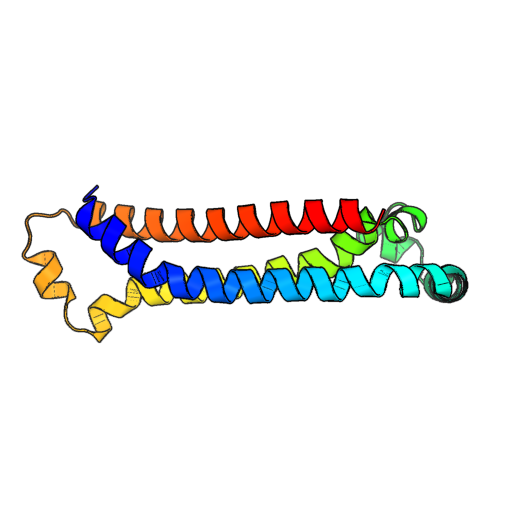 -3.664 -4.228 1.00 83.25 82 TYR A C 1
ATOM 648 O O . TYR A 1 82 ? 8.107 -3.591 -3.010 1.00 83.25 82 TYR A O 1
ATOM 656 N N . MET A 1 83 ? 7.228 -3.651 -5.080 1.00 85.50 83 MET A N 1
ATOM 657 C CA . MET A 1 83 ? 5.838 -3.528 -4.643 1.00 85.50 83 MET A CA 1
ATOM 658 C C . MET A 1 83 ? 5.424 -4.697 -3.742 1.00 85.50 83 MET A C 1
ATOM 660 O O . MET A 1 83 ? 4.799 -4.482 -2.705 1.00 85.50 83 MET A O 1
ATOM 664 N N . LEU A 1 84 ? 5.825 -5.919 -4.091 1.00 87.94 84 LEU A N 1
ATOM 665 C CA . LEU A 1 84 ? 5.478 -7.124 -3.345 1.00 87.94 84 LEU A CA 1
ATOM 666 C C . LEU A 1 84 ? 6.212 -7.178 -2.000 1.00 87.94 84 LEU A C 1
ATOM 668 O O . LEU A 1 84 ? 5.578 -7.350 -0.959 1.00 87.94 84 LEU A O 1
ATOM 672 N N . VAL A 1 85 ? 7.530 -6.956 -1.991 1.00 90.00 85 VAL A N 1
ATOM 673 C CA . VAL A 1 85 ? 8.324 -6.994 -0.754 1.00 90.00 85 VAL A CA 1
ATOM 674 C C . VAL A 1 85 ? 7.948 -5.836 0.169 1.00 90.00 85 VAL A C 1
ATOM 676 O O . VAL A 1 85 ? 7.534 -6.065 1.302 1.00 90.00 85 VAL A O 1
ATOM 679 N N . ILE A 1 86 ? 8.021 -4.592 -0.299 1.00 89.00 86 ILE A N 1
ATOM 680 C CA . ILE A 1 86 ? 7.794 -3.418 0.556 1.00 89.00 86 ILE A CA 1
ATOM 681 C C . ILE A 1 86 ? 6.314 -3.300 0.938 1.00 89.00 86 ILE A C 1
ATOM 683 O O . ILE A 1 86 ? 6.000 -2.987 2.088 1.00 89.00 86 ILE A O 1
ATOM 687 N N . GLY A 1 87 ? 5.397 -3.610 0.017 1.00 89.06 87 GLY A N 1
ATOM 688 C CA . GLY A 1 87 ? 3.963 -3.642 0.306 1.00 89.06 87 GLY A CA 1
ATOM 689 C C . GLY A 1 87 ? 3.602 -4.692 1.359 1.00 89.06 87 GLY A C 1
ATOM 690 O O . GLY A 1 87 ? 2.804 -4.412 2.257 1.00 89.06 87 GLY A O 1
ATOM 691 N N . SER A 1 88 ? 4.234 -5.873 1.319 1.00 90.56 88 SER A N 1
ATOM 692 C CA . SER A 1 88 ? 4.025 -6.903 2.347 1.00 90.56 88 SER A CA 1
ATOM 693 C C . SER A 1 88 ? 4.531 -6.458 3.723 1.00 90.56 88 SER A C 1
ATOM 695 O O . SER A 1 88 ? 3.800 -6.579 4.710 1.00 90.56 88 SER A O 1
ATOM 697 N N . VAL A 1 89 ? 5.722 -5.849 3.790 1.00 92.69 89 VAL A N 1
ATOM 698 C CA . VAL A 1 89 ? 6.283 -5.294 5.033 1.00 92.69 89 VAL A CA 1
ATOM 699 C C . VAL A 1 89 ? 5.350 -4.234 5.613 1.00 92.69 89 VAL A C 1
ATOM 701 O O . VAL A 1 89 ? 5.025 -4.292 6.800 1.00 92.69 89 VAL A O 1
ATOM 704 N N . TYR A 1 90 ? 4.851 -3.313 4.784 1.00 91.94 90 TYR A N 1
ATOM 705 C CA . TYR A 1 90 ? 3.879 -2.315 5.223 1.00 91.94 90 TYR A CA 1
ATOM 706 C C . TYR A 1 90 ? 2.624 -2.956 5.827 1.00 91.94 90 TYR A C 1
ATOM 708 O O . TYR A 1 90 ? 2.204 -2.567 6.916 1.00 91.94 90 TYR A O 1
ATOM 716 N N . SER A 1 91 ? 2.047 -3.962 5.165 1.00 90.69 91 SER A N 1
ATOM 717 C CA . SER A 1 91 ? 0.841 -4.648 5.646 1.00 90.69 91 SER A CA 1
ATOM 718 C C . SER A 1 91 ? 1.057 -5.330 7.004 1.00 90.69 91 SER A C 1
ATOM 720 O O . SER A 1 91 ? 0.205 -5.243 7.897 1.00 90.69 91 SER A O 1
ATOM 722 N N . ILE A 1 92 ? 2.212 -5.971 7.201 1.00 91.50 92 ILE A N 1
ATOM 723 C CA . ILE A 1 92 ? 2.571 -6.628 8.469 1.00 91.50 92 ILE A CA 1
ATOM 724 C C . ILE A 1 92 ? 2.735 -5.590 9.583 1.00 91.50 92 ILE A C 1
ATOM 726 O O . ILE A 1 92 ? 2.177 -5.747 10.672 1.00 91.50 92 ILE A O 1
ATOM 730 N N . VAL A 1 93 ? 3.454 -4.500 9.307 1.00 91.50 93 VAL A N 1
ATOM 731 C CA . VAL A 1 93 ? 3.684 -3.426 10.282 1.00 91.50 93 VAL A CA 1
ATOM 732 C C . VAL A 1 93 ? 2.370 -2.730 10.639 1.00 91.50 93 VAL A C 1
ATOM 734 O O . VAL A 1 93 ? 2.113 -2.461 11.813 1.00 91.50 93 VAL A O 1
ATOM 737 N N . LEU A 1 94 ? 1.509 -2.460 9.657 1.00 91.12 94 LEU A N 1
ATOM 738 C CA . LEU A 1 94 ? 0.210 -1.822 9.859 1.00 91.12 94 LEU A CA 1
ATOM 739 C C . LEU A 1 94 ? -0.720 -2.685 10.724 1.00 91.12 94 LEU A C 1
ATOM 741 O O . LEU A 1 94 ? -1.282 -2.191 11.703 1.00 91.12 94 LEU A O 1
ATOM 745 N N . SER A 1 95 ? -0.875 -3.963 10.375 1.00 88.12 95 SER A N 1
ATOM 746 C CA . SER A 1 95 ? -1.752 -4.894 11.098 1.00 88.12 95 SER A CA 1
ATOM 747 C C . SER A 1 95 ? -1.277 -5.129 12.531 1.00 88.12 95 SER A C 1
ATOM 749 O O . SER A 1 95 ? -2.072 -5.001 13.464 1.00 88.12 95 SER A O 1
ATOM 751 N N . SER A 1 96 ? 0.025 -5.358 12.723 1.00 88.44 96 SER A N 1
ATOM 752 C CA . SER A 1 96 ? 0.637 -5.515 14.049 1.00 88.44 96 SER A CA 1
ATOM 753 C C . SER A 1 96 ? 0.411 -4.282 14.925 1.00 88.44 96 SER A C 1
ATOM 755 O O . SER A 1 96 ? -0.001 -4.404 16.077 1.00 88.44 96 SER A O 1
ATOM 757 N N . ASN A 1 97 ? 0.596 -3.080 14.369 1.00 87.75 97 ASN A N 1
ATOM 758 C CA . ASN A 1 97 ? 0.380 -1.833 15.101 1.00 87.75 97 ASN A CA 1
ATOM 759 C C . ASN A 1 97 ? -1.088 -1.580 15.466 1.00 87.75 97 ASN A C 1
ATOM 761 O O . ASN A 1 97 ? -1.349 -0.944 16.480 1.00 87.75 97 ASN A O 1
ATOM 765 N N . ILE A 1 98 ? -2.055 -2.029 14.666 1.00 86.94 98 ILE A N 1
ATOM 766 C CA . ILE A 1 98 ? -3.482 -1.866 14.993 1.00 86.94 98 ILE A CA 1
ATOM 767 C C . ILE A 1 98 ? -3.919 -2.875 16.068 1.00 86.94 98 ILE A C 1
ATOM 769 O O . ILE A 1 98 ? -4.759 -2.555 16.912 1.00 86.94 98 ILE A O 1
ATOM 773 N N . LEU A 1 99 ? -3.343 -4.080 16.066 1.00 85.12 99 LEU A N 1
ATOM 774 C CA . LEU A 1 99 ? -3.679 -5.142 17.018 1.00 85.12 99 LEU A CA 1
ATOM 775 C C . LEU A 1 99 ? -3.009 -4.939 18.386 1.00 85.12 99 LEU A C 1
ATOM 777 O O . LEU A 1 99 ? -3.699 -4.892 19.400 1.00 85.12 99 LEU A O 1
ATOM 781 N N . LEU A 1 100 ? -1.685 -4.761 18.420 1.00 82.06 100 LEU A N 1
ATOM 782 C CA . LEU A 1 100 ? -0.891 -4.785 19.661 1.00 82.06 100 LEU A CA 1
ATOM 783 C C . LEU A 1 100 ? -0.958 -3.488 20.474 1.00 82.06 100 LEU A C 1
ATOM 785 O O . LEU A 1 100 ? -0.635 -3.451 21.660 1.00 82.06 100 LEU A O 1
ATOM 789 N N . LYS A 1 101 ? -1.369 -2.385 19.852 1.00 79.56 101 LYS A N 1
ATOM 790 C CA . LYS A 1 101 ? -1.285 -1.053 20.460 1.00 79.56 101 LYS A CA 1
ATOM 791 C C . LYS A 1 101 ? -2.244 -0.846 21.624 1.00 79.56 101 LYS A C 1
ATOM 793 O O . LYS A 1 101 ? -1.971 -0.017 22.491 1.00 79.56 101 LYS A O 1
ATOM 798 N N . GLU A 1 102 ? -3.351 -1.575 21.661 1.00 78.62 102 GLU A N 1
ATOM 799 C CA . GLU A 1 102 ? -4.300 -1.502 22.775 1.00 78.62 102 GLU A CA 1
ATOM 800 C C . GLU A 1 102 ? -3.817 -2.279 24.000 1.00 78.62 102 GLU A C 1
ATOM 802 O O . GLU A 1 102 ? -4.010 -1.800 25.122 1.00 78.62 102 GLU A O 1
ATOM 807 N N . GLU A 1 103 ? -3.138 -3.410 23.786 1.00 78.44 103 GLU A N 1
ATOM 808 C CA . GLU A 1 103 ? -2.494 -4.185 24.851 1.00 78.44 103 GLU A CA 1
ATOM 809 C C . GLU A 1 103 ? -1.305 -3.418 25.434 1.00 78.44 103 GLU A C 1
ATOM 811 O O . GLU A 1 103 ? -1.227 -3.228 26.647 1.00 78.44 103 GLU A O 1
ATOM 816 N N . TYR A 1 104 ? -0.437 -2.873 24.573 1.00 77.56 104 TYR A N 1
ATOM 817 C CA . TYR A 1 104 ? 0.745 -2.126 25.011 1.00 77.56 104 TYR A CA 1
ATOM 818 C C . TYR A 1 104 ? 0.387 -0.880 25.833 1.00 77.56 104 TYR A C 1
ATOM 820 O O . TYR A 1 104 ? 1.010 -0.592 26.853 1.00 77.56 104 TYR A O 1
ATOM 828 N N . ASN A 1 105 ? -0.657 -0.152 25.424 1.00 79.62 105 ASN A N 1
ATOM 829 C CA . ASN A 1 105 ? -1.103 1.053 26.128 1.00 79.62 105 ASN A CA 1
ATOM 830 C C . ASN A 1 105 ? -2.060 0.763 27.296 1.00 79.62 105 ASN A C 1
ATOM 832 O O . ASN A 1 105 ? -2.568 1.712 27.889 1.00 79.62 105 ASN A O 1
ATOM 836 N N . LYS A 1 106 ? -2.350 -0.511 27.607 1.00 79.69 106 LYS A N 1
ATOM 837 C CA . LYS A 1 106 ? -3.316 -0.920 28.646 1.00 79.69 106 LYS A CA 1
ATOM 838 C C . LYS A 1 106 ? -4.687 -0.235 28.506 1.00 79.69 106 LYS A C 1
ATOM 840 O O . LYS A 1 106 ? -5.347 0.082 29.488 1.00 79.69 106 LYS A O 1
ATOM 845 N N . THR A 1 107 ? -5.122 0.015 27.269 1.00 80.31 107 THR A N 1
ATOM 846 C CA . THR A 1 107 ? -6.401 0.703 26.973 1.00 80.31 107 THR A CA 1
ATOM 847 C C . THR A 1 107 ? -7.509 -0.251 26.536 1.00 80.31 107 THR A C 1
ATOM 849 O O . THR A 1 107 ? -8.651 0.178 26.373 1.00 80.31 107 THR A O 1
ATOM 852 N N . ALA A 1 108 ? -7.197 -1.543 26.387 1.00 74.31 108 ALA A N 1
ATOM 853 C CA . ALA A 1 108 ? -8.160 -2.574 26.010 1.00 74.31 108 ALA A CA 1
ATOM 854 C C . ALA A 1 108 ? -9.345 -2.651 26.991 1.00 74.31 108 ALA A C 1
ATOM 856 O O . ALA A 1 108 ? -10.496 -2.687 26.562 1.00 74.31 108 ALA A O 1
ATOM 857 N N . GLU A 1 109 ? -9.087 -2.577 28.301 1.00 73.75 109 GLU A N 1
ATOM 858 C CA . GLU A 1 109 ? -10.134 -2.604 29.335 1.00 73.75 109 GLU A CA 1
ATOM 859 C C . GLU A 1 109 ? -11.075 -1.392 29.237 1.00 73.75 109 GLU A C 1
ATOM 861 O O . GLU A 1 109 ? -12.294 -1.537 29.305 1.00 73.75 109 GLU A O 1
ATOM 866 N N . TYR A 1 110 ? -10.540 -0.199 28.959 1.00 78.38 110 TYR A N 1
ATOM 867 C CA . TYR A 1 110 ? -11.357 0.998 28.732 1.00 78.38 110 TYR A CA 1
ATOM 868 C C . TYR A 1 110 ? -12.226 0.883 27.469 1.00 78.38 110 TYR A C 1
ATOM 870 O O . TYR A 1 110 ? -13.356 1.366 27.431 1.00 78.38 110 TYR A O 1
ATOM 878 N N . LEU A 1 111 ? -11.730 0.229 26.421 1.00 71.81 111 LEU A N 1
ATOM 879 C CA . LEU A 1 111 ? -12.480 0.057 25.176 1.00 71.81 111 LEU A CA 1
ATOM 880 C C . LEU A 1 111 ? -13.616 -0.967 25.331 1.00 71.81 111 LEU A C 1
ATOM 882 O O . LEU A 1 111 ? -14.689 -0.780 24.759 1.00 71.81 111 LEU A O 1
ATOM 886 N N . LEU A 1 112 ? -13.395 -1.994 26.157 1.00 73.62 112 LEU A N 1
ATOM 887 C CA . LEU A 1 112 ? -14.357 -3.057 26.464 1.00 73.62 112 LEU A CA 1
ATOM 888 C C . LEU A 1 112 ? -15.431 -2.657 27.489 1.00 73.62 112 LEU A C 1
ATOM 890 O O . LEU A 1 112 ? -16.453 -3.330 27.575 1.00 73.62 112 LEU A O 1
ATOM 894 N N . THR A 1 113 ? -15.235 -1.571 28.244 1.00 78.69 113 THR A N 1
ATOM 895 C CA . THR A 1 113 ? -16.274 -1.023 29.146 1.00 78.69 113 THR A CA 1
ATOM 896 C C . THR A 1 113 ? -17.339 -0.208 28.414 1.00 78.69 113 THR A C 1
ATOM 898 O O . THR A 1 113 ? -18.402 0.066 28.973 1.00 78.69 113 THR A O 1
ATOM 901 N N . ARG A 1 114 ? -17.102 0.172 27.151 1.00 72.75 114 ARG A N 1
ATOM 902 C CA . ARG A 1 114 ? -18.140 0.776 26.310 1.00 72.75 114 ARG A CA 1
ATOM 903 C C . ARG A 1 114 ? -19.102 -0.302 25.797 1.00 72.75 114 ARG A C 1
ATOM 905 O O . ARG A 1 114 ? -18.660 -1.420 25.547 1.00 72.75 114 ARG A O 1
ATOM 912 N N . PRO A 1 115 ? -20.389 0.024 25.566 1.00 76.38 115 PRO A N 1
ATOM 913 C CA . PRO A 1 115 ? -21.386 -0.922 25.062 1.00 76.38 115 PRO A CA 1
ATOM 914 C C . PRO A 1 115 ? -21.167 -1.197 23.563 1.00 76.38 115 PRO A C 1
ATOM 916 O O . PRO A 1 115 ? -21.977 -0.825 22.720 1.00 76.38 115 PRO A O 1
ATOM 919 N N . VAL A 1 116 ? -20.026 -1.793 23.218 1.00 77.00 116 VAL A N 1
ATOM 920 C CA . VAL A 1 116 ? -19.629 -2.156 21.854 1.00 77.00 116 VAL A CA 1
ATOM 921 C C . VAL A 1 116 ? -19.337 -3.648 21.834 1.00 77.00 116 VAL A C 1
ATOM 923 O O . VAL A 1 116 ? -18.646 -4.170 22.709 1.00 77.00 116 VAL A O 1
ATOM 926 N N . THR A 1 117 ? -19.855 -4.357 20.836 1.00 79.81 117 THR A N 1
ATOM 927 C CA . THR A 1 117 ? -19.635 -5.803 20.738 1.00 79.81 117 THR A CA 1
ATOM 928 C C . THR A 1 117 ? -18.200 -6.110 20.288 1.00 79.81 117 THR A C 1
ATOM 930 O O . THR A 1 117 ? -17.612 -5.383 19.483 1.00 79.81 117 THR A O 1
ATOM 933 N N . ARG A 1 118 ? -17.617 -7.218 20.775 1.00 79.25 118 ARG A N 1
ATOM 934 C CA . ARG A 1 118 ? -16.250 -7.641 20.397 1.00 79.25 118 ARG A CA 1
ATOM 935 C C . ARG A 1 118 ? -16.100 -7.816 18.881 1.00 79.25 118 ARG A C 1
ATOM 937 O O . ARG A 1 118 ? -15.083 -7.425 18.310 1.00 79.25 118 ARG A O 1
ATOM 944 N N . SER A 1 119 ? -17.138 -8.338 18.229 1.00 80.69 119 SER A N 1
ATOM 945 C CA . SER A 1 119 ? -17.183 -8.535 16.779 1.00 80.69 119 SER A CA 1
ATOM 946 C C . SER A 1 119 ? -17.146 -7.214 16.008 1.00 80.69 119 SER A C 1
ATOM 948 O O . SER A 1 119 ? -16.450 -7.115 15.001 1.00 80.69 119 SER A O 1
ATOM 950 N N . GLU A 1 120 ? -17.830 -6.170 16.485 1.00 81.00 120 GLU A N 1
ATOM 951 C CA . GLU A 1 120 ? -17.787 -4.855 15.837 1.00 81.00 120 GLU A CA 1
ATOM 952 C C . GLU A 1 120 ? -16.423 -4.177 15.953 1.00 81.00 120 GLU A C 1
ATOM 954 O O . GLU A 1 120 ? -15.978 -3.539 14.995 1.00 81.00 120 GLU A O 1
ATOM 959 N N . ILE A 1 121 ? -15.745 -4.326 17.096 1.00 81.62 121 ILE A N 1
ATOM 960 C CA . ILE A 1 121 ? -14.381 -3.815 17.280 1.00 81.62 121 ILE A CA 1
ATOM 961 C C . ILE A 1 121 ? -13.448 -4.514 16.286 1.00 81.62 121 ILE A C 1
ATOM 963 O O . ILE A 1 121 ? -12.730 -3.842 15.544 1.00 81.62 121 ILE A O 1
ATOM 967 N N . PHE A 1 122 ? -13.511 -5.844 16.206 1.00 83.50 122 PHE A N 1
ATOM 968 C CA . PHE A 1 122 ? -12.684 -6.625 15.288 1.00 83.50 122 PHE A CA 1
ATOM 969 C C . PHE A 1 122 ? -12.927 -6.259 13.815 1.00 83.50 122 PHE A C 1
ATOM 971 O O . PHE A 1 122 ? -11.979 -5.936 13.099 1.00 83.50 122 PHE A O 1
ATOM 978 N N . LEU A 1 123 ? -14.190 -6.224 13.374 1.00 84.81 123 LEU A N 1
ATOM 979 C CA . LEU A 1 123 ? -14.545 -5.875 11.994 1.00 84.81 123 LEU A CA 1
ATOM 980 C C . LEU A 1 123 ? -14.120 -4.451 11.630 1.00 84.81 123 LEU A C 1
ATOM 982 O O . LEU A 1 123 ? -13.626 -4.226 10.528 1.00 84.81 123 LEU A O 1
ATOM 986 N N . SER A 1 124 ? -14.255 -3.496 12.557 1.00 84.31 124 SER A N 1
ATOM 987 C CA . SER A 1 124 ? -13.810 -2.122 12.309 1.00 84.31 124 SER A CA 1
ATOM 988 C C . SER A 1 124 ? -12.296 -2.035 12.090 1.00 84.31 124 SER A C 1
ATOM 990 O O . SER A 1 124 ? -11.857 -1.352 11.169 1.00 84.31 124 SER A O 1
ATOM 992 N N . LYS A 1 125 ? -11.493 -2.777 12.866 1.00 86.50 125 LYS A N 1
ATOM 993 C CA . LYS A 1 125 ? -10.031 -2.823 12.707 1.00 86.50 125 LYS A CA 1
ATOM 994 C C . LYS A 1 125 ? -9.619 -3.501 11.407 1.00 86.50 125 LYS A C 1
ATOM 996 O O . LYS A 1 125 ? -8.749 -2.991 10.704 1.00 86.50 125 LYS A O 1
ATOM 1001 N N . LEU A 1 126 ? -10.266 -4.615 11.067 1.00 87.31 126 LEU A N 1
ATOM 1002 C CA . LEU A 1 126 ? -10.013 -5.332 9.819 1.00 87.31 126 LEU A CA 1
ATOM 1003 C C . LEU A 1 126 ? -10.326 -4.437 8.612 1.00 87.31 126 LEU A C 1
ATOM 1005 O O . LEU A 1 126 ? -9.503 -4.327 7.705 1.00 87.31 126 LEU A O 1
ATOM 1009 N N . ALA A 1 127 ? -11.448 -3.712 8.647 1.00 87.81 127 ALA A N 1
ATOM 1010 C CA . ALA A 1 127 ? -11.801 -2.744 7.612 1.00 87.81 127 ALA A CA 1
ATOM 1011 C C . ALA A 1 127 ? -10.747 -1.631 7.469 1.00 87.81 127 ALA A C 1
ATOM 1013 O O . ALA A 1 127 ? -10.371 -1.294 6.348 1.00 87.81 127 ALA A O 1
ATOM 1014 N N . VAL A 1 128 ? -10.216 -1.089 8.576 1.00 88.69 128 VAL A N 1
ATOM 1015 C CA . VAL A 1 128 ? -9.132 -0.086 8.525 1.00 88.69 128 VAL A CA 1
ATOM 1016 C C . VAL A 1 128 ? -7.884 -0.658 7.852 1.00 88.69 128 VAL A C 1
ATOM 1018 O O . VAL A 1 128 ? -7.296 0.017 7.006 1.00 88.69 128 VAL A O 1
ATOM 1021 N N . ILE A 1 129 ? -7.476 -1.884 8.198 1.00 89.88 129 ILE A N 1
ATOM 1022 C CA . ILE A 1 129 ? -6.308 -2.541 7.587 1.00 89.88 129 ILE A CA 1
ATOM 1023 C C . ILE A 1 129 ? -6.533 -2.717 6.082 1.00 89.88 129 ILE A C 1
ATOM 1025 O O . ILE A 1 129 ? -5.707 -2.271 5.285 1.00 89.88 129 ILE A O 1
ATOM 1029 N N . ALA A 1 130 ? -7.669 -3.302 5.697 1.00 90.50 130 ALA A N 1
ATOM 1030 C CA . ALA A 1 130 ? -8.003 -3.571 4.303 1.00 90.50 130 ALA A CA 1
ATOM 1031 C C . ALA A 1 130 ? -8.032 -2.288 3.459 1.00 90.50 130 ALA A C 1
ATOM 1033 O O . ALA A 1 130 ? -7.444 -2.249 2.381 1.00 90.50 130 ALA A O 1
ATOM 1034 N N . ILE A 1 131 ? -8.646 -1.215 3.969 1.00 91.56 131 ILE A N 1
ATOM 1035 C CA . ILE A 1 131 ? -8.745 0.064 3.254 1.00 91.56 131 ILE A CA 1
ATOM 1036 C C . ILE A 1 131 ? -7.369 0.717 3.083 1.00 91.56 131 ILE A C 1
ATOM 1038 O O . ILE A 1 131 ? -7.068 1.203 1.999 1.00 91.56 131 ILE A O 1
ATOM 1042 N N . ASN A 1 132 ? -6.504 0.708 4.101 1.00 91.19 132 ASN A N 1
ATOM 1043 C CA . ASN A 1 132 ? -5.156 1.280 3.974 1.00 91.19 132 ASN A CA 1
ATOM 1044 C C . ASN A 1 132 ? -4.295 0.510 2.962 1.00 91.19 132 ASN A C 1
ATOM 1046 O O . ASN A 1 132 ? -3.625 1.126 2.133 1.00 91.19 132 ASN A O 1
ATOM 1050 N N . VAL A 1 133 ? -4.337 -0.826 2.993 1.00 91.19 133 VAL A N 1
ATOM 1051 C CA . VAL A 1 133 ? -3.625 -1.662 2.011 1.00 91.19 133 VAL A CA 1
ATOM 1052 C C . VAL A 1 133 ? -4.181 -1.430 0.607 1.00 91.19 133 VAL A C 1
ATOM 1054 O O . VAL A 1 133 ? -3.410 -1.300 -0.344 1.00 91.19 133 VAL A O 1
ATOM 1057 N N . PHE A 1 134 ? -5.502 -1.322 0.464 1.00 92.56 134 PHE A N 1
ATOM 1058 C CA . PHE A 1 134 ? -6.138 -1.027 -0.816 1.00 92.56 134 PHE A CA 1
ATOM 1059 C C . PHE A 1 134 ? -5.719 0.342 -1.365 1.00 92.56 134 PHE A C 1
ATOM 1061 O O . PHE A 1 134 ? -5.325 0.436 -2.523 1.00 92.56 134 PHE A O 1
ATOM 1068 N N . ILE A 1 135 ? -5.723 1.386 -0.532 1.00 92.06 135 ILE A N 1
ATOM 1069 C CA . ILE A 1 135 ? -5.281 2.733 -0.919 1.00 92.06 135 ILE A CA 1
ATOM 1070 C C . ILE A 1 135 ? -3.817 2.718 -1.369 1.00 92.06 135 ILE A C 1
ATOM 1072 O O . ILE A 1 135 ? -3.496 3.303 -2.400 1.00 92.06 135 ILE A O 1
ATOM 1076 N N . LEU A 1 136 ? -2.933 2.026 -0.645 1.00 91.06 136 LEU A N 1
ATOM 1077 C CA . LEU A 1 136 ? -1.526 1.931 -1.033 1.00 91.06 136 LEU A CA 1
ATOM 1078 C C . LEU A 1 136 ? -1.355 1.246 -2.400 1.00 91.06 136 LEU A C 1
ATOM 1080 O O . LEU A 1 136 ? -0.594 1.729 -3.241 1.00 91.06 136 LEU A O 1
ATOM 1084 N N . ASN A 1 137 ? -2.092 0.163 -2.659 1.00 91.31 137 ASN A N 1
ATOM 1085 C CA . ASN A 1 137 ? -2.085 -0.509 -3.965 1.00 91.31 137 ASN A CA 1
ATOM 1086 C C . ASN A 1 137 ? -2.663 0.378 -5.080 1.00 91.31 137 ASN A C 1
ATOM 1088 O O . ASN A 1 137 ? -2.130 0.413 -6.189 1.00 91.31 137 ASN A O 1
ATOM 1092 N N . LEU A 1 138 ? -3.722 1.135 -4.789 1.00 92.88 138 LEU A N 1
ATOM 1093 C CA . LEU A 1 138 ? -4.324 2.058 -5.747 1.00 92.88 138 LEU A CA 1
ATOM 1094 C C . LEU A 1 138 ? -3.329 3.157 -6.149 1.00 92.88 138 LEU A C 1
ATOM 1096 O O . LEU A 1 138 ? -3.121 3.397 -7.336 1.00 92.88 138 LEU A O 1
ATOM 1100 N N . ILE A 1 139 ? -2.677 3.791 -5.169 1.00 90.88 139 ILE A N 1
ATOM 1101 C CA . ILE A 1 139 ? -1.726 4.877 -5.430 1.00 90.88 139 ILE A CA 1
ATOM 1102 C C . ILE A 1 139 ? -0.516 4.358 -6.210 1.00 90.88 139 ILE A C 1
ATOM 1104 O O . ILE A 1 139 ? -0.125 4.968 -7.200 1.00 90.88 139 ILE A O 1
ATOM 1108 N N . THR A 1 140 ? 0.051 3.220 -5.811 1.00 88.56 140 THR A N 1
ATOM 1109 C CA . THR A 1 140 ? 1.196 2.619 -6.521 1.00 88.56 140 THR A CA 1
ATOM 1110 C C . THR A 1 140 ? 0.858 2.239 -7.961 1.00 88.56 140 THR A C 1
ATOM 1112 O O . THR A 1 140 ? 1.685 2.451 -8.846 1.00 88.56 140 THR A O 1
ATOM 1115 N N . THR A 1 141 ? -0.365 1.769 -8.222 1.00 88.12 141 THR A N 1
ATOM 1116 C CA . THR A 1 141 ? -0.843 1.487 -9.585 1.00 88.12 141 THR A CA 1
ATOM 1117 C C . THR A 1 141 ? -0.944 2.765 -10.420 1.00 88.12 141 THR A C 1
ATOM 1119 O O . THR A 1 141 ? -0.444 2.802 -11.542 1.00 88.12 141 THR A O 1
ATOM 1122 N N . ILE A 1 142 ? -1.539 3.831 -9.870 1.00 90.81 142 ILE A N 1
ATOM 1123 C CA . ILE A 1 142 ? -1.672 5.129 -10.556 1.00 90.81 142 ILE A CA 1
ATOM 1124 C C . ILE A 1 142 ? -0.291 5.715 -10.869 1.00 90.81 142 ILE A C 1
ATOM 1126 O O . ILE A 1 142 ? -0.030 6.116 -11.999 1.00 90.81 142 ILE A O 1
ATOM 1130 N N . VAL A 1 143 ? 0.608 5.724 -9.884 1.00 88.25 143 VAL A N 1
ATOM 1131 C CA . VAL A 1 143 ? 1.990 6.191 -10.049 1.00 88.25 143 VAL A CA 1
ATOM 1132 C C . VAL A 1 143 ? 2.708 5.375 -11.121 1.00 88.25 143 VAL A C 1
ATOM 1134 O O . VAL A 1 143 ? 3.330 5.949 -12.011 1.00 88.25 143 VAL A O 1
ATOM 1137 N N . GLY A 1 144 ? 2.596 4.046 -11.073 1.00 86.81 144 GLY A N 1
ATOM 1138 C CA . GLY A 1 144 ? 3.180 3.164 -12.080 1.00 86.81 144 GLY A CA 1
ATOM 1139 C C . GLY A 1 144 ? 2.693 3.483 -13.490 1.00 86.81 144 GLY A C 1
ATOM 1140 O O . GLY A 1 144 ? 3.509 3.609 -14.400 1.00 86.81 144 GLY A O 1
ATOM 1141 N N . PHE A 1 145 ? 1.385 3.682 -13.658 1.00 87.38 145 PHE A N 1
ATOM 1142 C CA . PHE A 1 145 ? 0.793 4.045 -14.943 1.00 87.38 145 PHE A CA 1
ATOM 1143 C C . PHE A 1 145 ? 1.328 5.384 -15.469 1.00 87.38 145 PHE A C 1
ATOM 1145 O O . PHE A 1 145 ? 1.767 5.455 -16.615 1.00 87.38 145 PHE A O 1
ATOM 1152 N N . ILE A 1 146 ? 1.384 6.411 -14.612 1.00 88.62 146 ILE A N 1
ATOM 1153 C CA . ILE A 1 146 ? 1.930 7.731 -14.964 1.00 88.62 146 ILE A CA 1
ATOM 1154 C C . ILE A 1 146 ? 3.382 7.612 -15.442 1.00 88.62 146 ILE A C 1
ATOM 1156 O O . ILE A 1 146 ? 3.736 8.185 -16.467 1.00 88.62 146 ILE A O 1
ATOM 1160 N N . PHE A 1 147 ? 4.228 6.858 -14.733 1.00 84.12 147 PHE A N 1
ATOM 1161 C CA . PHE A 1 147 ? 5.633 6.705 -15.120 1.00 84.12 147 PHE A CA 1
ATOM 1162 C C . PHE A 1 147 ? 5.819 5.911 -16.416 1.00 84.12 147 PHE A C 1
ATOM 1164 O O . PHE A 1 147 ? 6.704 6.246 -17.199 1.00 84.12 147 PHE A O 1
ATOM 1171 N N . ILE A 1 148 ? 4.988 4.897 -16.672 1.00 83.62 148 ILE A N 1
ATOM 1172 C CA . ILE A 1 148 ? 5.011 4.165 -17.946 1.00 83.62 148 ILE A CA 1
ATOM 1173 C C . ILE A 1 148 ? 4.674 5.101 -19.112 1.00 83.62 148 ILE A C 1
ATOM 1175 O O . ILE A 1 148 ? 5.290 5.002 -20.171 1.00 83.62 148 ILE A O 1
ATOM 1179 N N . GLU A 1 149 ? 3.708 6.000 -18.931 1.00 83.88 149 GLU A N 1
ATOM 1180 C CA . GLU A 1 149 ? 3.306 6.955 -19.966 1.00 83.88 149 GLU A CA 1
ATOM 1181 C C . GLU A 1 149 ? 4.328 8.081 -20.166 1.00 83.88 149 GLU A C 1
ATOM 1183 O O . GLU A 1 149 ? 4.533 8.519 -21.290 1.00 83.88 149 GLU A O 1
ATOM 1188 N N . LEU A 1 150 ? 5.030 8.493 -19.107 1.00 82.62 150 LEU A N 1
ATOM 1189 C CA . LEU A 1 150 ? 6.078 9.519 -19.164 1.00 82.62 150 LEU A CA 1
ATOM 1190 C C . LEU A 1 150 ? 7.352 9.025 -19.878 1.00 82.62 150 LEU A C 1
ATOM 1192 O O . LEU A 1 150 ? 8.078 9.817 -20.469 1.00 82.62 150 LEU A O 1
ATOM 1196 N N . VAL A 1 151 ? 7.641 7.724 -19.793 1.00 73.00 151 VAL A N 1
ATOM 1197 C CA . VAL A 1 151 ? 8.868 7.105 -20.326 1.00 73.00 151 VAL A CA 1
ATOM 1198 C C . VAL A 1 151 ? 8.688 6.520 -21.738 1.00 73.00 151 VAL A C 1
ATOM 1200 O O . VAL A 1 151 ? 9.684 6.211 -22.396 1.00 73.00 151 VAL A O 1
ATOM 1203 N N . LYS A 1 152 ? 7.442 6.352 -22.201 1.00 63.09 152 LYS A N 1
ATOM 1204 C CA . LYS A 1 152 ? 7.125 6.004 -23.596 1.00 63.09 152 LYS A CA 1
ATOM 1205 C C . LYS A 1 152 ? 7.558 7.101 -24.565 1.00 63.09 152 LYS A C 1
ATOM 1207 O O . LYS A 1 152 ? 8.023 6.713 -25.658 1.00 63.09 152 LYS A O 1
#